Protein AF-A0A955D1T2-F1 (afdb_monomer_lite)

Foldseek 3Di:
DKAKWWDQDPVPRWIKIWIWDFDDQWIWIFIDTAQALGDIDTHGHDPPDDRVNVRVVVVVVVVVVVIGGLVVLPWDKKKKKFFCDPVLPSVPPVLVVVLQVVLQCSCVSNSFWGWDDWDDDPTITMIITTGSDPVSSCVSNLVSLCVGSRVPPMDIDPDDPVVVVVVPD

Structure (mmCIF, N/CA/C/O backbone):
data_AF-A0A955D1T2-F1
#
_entry.id   AF-A0A955D1T2-F1
#
loop_
_atom_site.group_PDB
_atom_site.id
_atom_site.type_symbol
_atom_site.label_atom_id
_atom_site.label_alt_id
_atom_site.label_comp_id
_atom_site.label_asym_id
_atom_site.label_entity_id
_atom_site.label_seq_id
_atom_site.pdbx_PDB_ins_code
_atom_site.Cartn_x
_atom_site.Cartn_y
_atom_site.Cartn_z
_atom_site.occupancy
_atom_site.B_iso_or_equiv
_atom_site.auth_seq_id
_atom_site.auth_comp_id
_atom_site.auth_asym_id
_atom_site.auth_atom_id
_a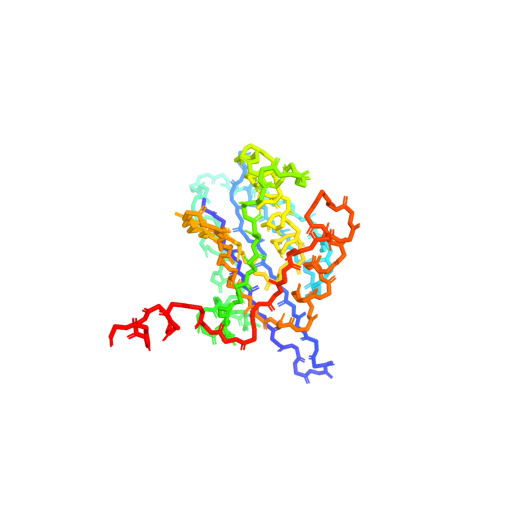tom_site.pdbx_PDB_model_num
ATOM 1 N N . MET A 1 1 ? -0.645 9.982 10.475 1.00 61.53 1 MET A N 1
ATOM 2 C CA . MET A 1 1 ? -0.187 8.589 10.551 1.00 61.53 1 MET A CA 1
ATOM 3 C C . MET A 1 1 ? -1.310 7.767 9.982 1.00 61.53 1 MET A C 1
ATOM 5 O O . MET A 1 1 ? -2.437 7.927 10.440 1.00 61.53 1 MET A O 1
ATOM 9 N N . GLU A 1 2 ? -1.005 7.037 8.925 1.00 86.75 2 GLU A N 1
ATOM 10 C CA . GLU A 1 2 ? -1.903 6.091 8.278 1.00 86.75 2 GLU A CA 1
ATOM 11 C C . GLU A 1 2 ? -1.312 4.712 8.548 1.00 86.75 2 GLU A C 1
ATOM 13 O O . GLU A 1 2 ? -0.094 4.556 8.502 1.00 86.75 2 GLU A O 1
ATOM 18 N N . THR A 1 3 ? -2.152 3.763 8.940 1.00 93.94 3 THR A N 1
ATOM 19 C CA . THR A 1 3 ? -1.743 2.389 9.250 1.00 93.94 3 THR A CA 1
ATOM 20 C C . THR A 1 3 ? -2.545 1.465 8.367 1.00 93.94 3 THR A C 1
ATOM 22 O O . THR A 1 3 ? -3.773 1.565 8.338 1.00 93.94 3 THR A O 1
ATOM 25 N N . MET A 1 4 ? -1.860 0.595 7.637 1.00 94.94 4 MET A N 1
ATOM 26 C CA . MET A 1 4 ? -2.488 -0.435 6.826 1.00 94.94 4 MET A CA 1
ATOM 27 C C . MET A 1 4 ? -2.379 -1.767 7.551 1.00 94.94 4 MET A C 1
ATOM 29 O O . MET A 1 4 ? -1.330 -2.094 8.096 1.00 94.94 4 MET A O 1
ATOM 33 N N . LEU A 1 5 ? -3.489 -2.493 7.595 1.00 96.88 5 LEU A N 1
ATOM 34 C CA . LEU A 1 5 ? -3.618 -3.760 8.292 1.00 96.88 5 LEU A CA 1
ATOM 35 C C . LEU A 1 5 ? -4.265 -4.791 7.369 1.00 96.88 5 LEU A C 1
ATOM 37 O O . LEU A 1 5 ? -5.107 -4.444 6.535 1.00 96.88 5 LEU A O 1
ATOM 41 N N . TRP A 1 6 ? -3.947 -6.063 7.579 1.00 97.50 6 TRP A N 1
ATOM 42 C CA . TRP A 1 6 ? -4.413 -7.180 6.767 1.00 97.50 6 TRP A CA 1
ATOM 43 C C . TRP A 1 6 ? -5.007 -8.286 7.611 1.00 97.50 6 TRP A C 1
ATOM 45 O O . TRP A 1 6 ? -4.596 -8.539 8.738 1.00 97.50 6 TRP A O 1
ATOM 55 N N . LYS A 1 7 ? -5.978 -8.986 7.037 1.00 96.38 7 LYS A N 1
ATOM 56 C CA . LYS A 1 7 ? -6.595 -10.155 7.650 1.00 96.38 7 LYS A CA 1
ATOM 57 C C . LYS A 1 7 ? -6.906 -11.188 6.588 1.00 96.38 7 LYS A C 1
ATOM 59 O O . LYS A 1 7 ? -7.462 -10.865 5.539 1.00 96.38 7 LYS A O 1
ATOM 64 N N . ARG A 1 8 ? -6.638 -12.457 6.892 1.00 94.94 8 ARG A N 1
ATOM 65 C CA . ARG A 1 8 ? -7.153 -13.574 6.099 1.00 94.94 8 ARG A CA 1
ATOM 66 C C . ARG A 1 8 ? -8.508 -13.993 6.656 1.00 94.94 8 ARG A C 1
ATOM 68 O O . ARG A 1 8 ? -8.617 -14.394 7.811 1.00 94.94 8 ARG A O 1
ATOM 75 N N . ASP A 1 9 ? -9.552 -13.883 5.846 1.00 91.62 9 ASP A N 1
ATOM 76 C CA . ASP A 1 9 ? -10.875 -14.378 6.207 1.00 91.62 9 ASP A CA 1
ATOM 77 C C . ASP A 1 9 ? -10.893 -15.907 6.107 1.00 91.62 9 ASP A C 1
ATOM 79 O O . ASP A 1 9 ? -10.822 -16.469 5.017 1.00 91.62 9 ASP A O 1
ATOM 83 N N . GLU A 1 10 ? -10.990 -16.601 7.241 1.00 89.19 10 GLU A N 1
ATOM 84 C CA . GLU A 1 10 ? -10.922 -18.070 7.280 1.00 89.19 10 GLU A CA 1
ATOM 85 C C . GLU A 1 10 ? -12.068 -18.751 6.516 1.00 89.19 10 GLU A C 1
ATOM 87 O O . GLU A 1 10 ? -11.909 -19.864 6.016 1.00 89.19 10 GLU A O 1
ATOM 92 N N . ALA A 1 11 ? -13.231 -18.099 6.418 1.00 88.00 11 ALA A N 1
ATOM 93 C CA . ALA A 1 11 ? -14.412 -18.676 5.786 1.00 88.00 11 ALA A CA 1
ATOM 94 C C . ALA A 1 11 ? -14.326 -18.663 4.252 1.00 88.00 11 ALA A C 1
ATOM 96 O O . ALA A 1 11 ? -14.746 -19.622 3.601 1.00 88.00 11 ALA A O 1
ATOM 97 N N . SER A 1 12 ? -13.811 -17.579 3.671 1.00 88.81 12 SER A N 1
ATOM 98 C CA . SER A 1 12 ? -13.703 -17.397 2.220 1.00 88.81 12 SER A CA 1
ATOM 99 C C . SER A 1 12 ? -12.292 -17.611 1.669 1.00 88.81 12 SER A C 1
ATOM 101 O O . SER A 1 12 ? -12.136 -17.777 0.461 1.00 88.81 12 SER A O 1
ATOM 103 N N . GLY A 1 13 ? -11.270 -17.607 2.528 1.00 88.31 13 GLY A N 1
ATOM 104 C CA . GLY A 1 13 ? -9.857 -17.613 2.145 1.00 88.31 13 GLY A CA 1
ATOM 105 C C . GLY A 1 13 ? -9.357 -16.278 1.583 1.00 88.31 13 GLY A C 1
ATOM 106 O O . GLY A 1 13 ? -8.181 -16.177 1.232 1.00 88.31 13 GLY A O 1
ATOM 107 N N . LEU A 1 14 ? -10.227 -15.265 1.491 1.00 91.00 14 LEU A N 1
ATOM 108 C CA . LEU A 1 14 ? -9.893 -13.954 0.945 1.00 91.00 14 LEU A CA 1
ATOM 109 C C . LEU A 1 14 ? -8.991 -13.175 1.900 1.00 91.00 14 LEU A C 1
ATOM 111 O O . LEU A 1 14 ? -9.110 -13.283 3.121 1.00 91.00 14 LEU A O 1
ATOM 115 N N . VAL A 1 15 ? -8.127 -12.342 1.329 1.00 94.50 15 VAL A N 1
ATOM 116 C CA . VAL A 1 15 ? -7.372 -11.342 2.082 1.00 94.50 15 VAL A CA 1
ATOM 117 C C . VAL A 1 15 ? -8.155 -10.034 2.063 1.00 94.50 15 VAL A C 1
ATOM 119 O O . VAL A 1 15 ? -8.593 -9.566 1.010 1.00 94.50 15 VAL A O 1
ATOM 122 N N . LEU A 1 16 ? -8.362 -9.473 3.247 1.00 96.25 16 LEU A N 1
ATOM 123 C CA . LEU A 1 16 ? -8.971 -8.171 3.465 1.00 96.25 16 LEU A CA 1
ATOM 124 C C . LEU A 1 16 ? -7.888 -7.208 3.931 1.00 96.25 16 LEU A C 1
ATOM 126 O O . LEU A 1 16 ? -7.004 -7.608 4.688 1.00 96.25 16 LEU A O 1
ATOM 130 N N . TYR A 1 17 ? -7.998 -5.949 3.531 1.00 96.69 17 TYR A N 1
ATOM 131 C CA . TYR A 1 17 ? -7.161 -4.884 4.061 1.00 96.69 17 TYR A CA 1
ATOM 132 C C . TYR A 1 17 ? -8.022 -3.804 4.711 1.00 96.69 17 TYR A C 1
ATOM 134 O O . TYR A 1 17 ? -9.194 -3.613 4.361 1.00 96.69 17 TYR A O 1
ATOM 142 N N . ARG A 1 18 ? -7.418 -3.083 5.650 1.00 96.94 18 ARG A N 1
ATOM 143 C CA . ARG A 1 18 ? -7.982 -1.897 6.282 1.00 96.94 18 ARG A CA 1
ATOM 144 C C . ARG A 1 18 ? -6.877 -0.872 6.502 1.00 96.94 18 ARG A C 1
ATOM 146 O O . ARG A 1 18 ? -5.921 -1.126 7.217 1.00 96.94 18 ARG A O 1
ATOM 153 N N . GLU A 1 19 ? -7.030 0.289 5.893 1.00 96.19 19 GLU A N 1
ATOM 154 C CA . GLU A 1 19 ? -6.195 1.465 6.095 1.00 96.19 19 GLU A CA 1
ATOM 155 C C . GLU A 1 19 ? -6.933 2.443 7.012 1.00 96.19 19 GLU A C 1
ATOM 157 O O . GLU A 1 19 ? -8.099 2.773 6.774 1.00 96.19 19 GLU A O 1
ATOM 162 N N . ILE A 1 20 ? -6.263 2.891 8.069 1.00 96.81 20 ILE A N 1
ATOM 163 C CA . ILE A 1 20 ? -6.821 3.768 9.098 1.00 96.81 20 ILE A CA 1
ATOM 164 C C . ILE A 1 20 ? -5.925 4.994 9.236 1.00 96.81 20 ILE A C 1
ATOM 166 O O . ILE A 1 20 ? -4.727 4.878 9.485 1.00 96.81 20 ILE A O 1
ATOM 170 N N . GLY A 1 21 ? -6.515 6.180 9.102 1.00 96.25 21 GLY A N 1
ATOM 171 C CA . GLY A 1 21 ? -5.811 7.457 9.138 1.00 96.25 21 GLY A CA 1
ATOM 172 C C . GLY A 1 21 ? -6.622 8.578 9.776 1.00 96.25 21 GLY A C 1
ATOM 173 O O . GLY A 1 21 ? -7.819 8.451 10.031 1.00 96.25 21 GLY A O 1
ATOM 174 N N . GLY A 1 22 ? -5.969 9.711 10.032 1.00 94.44 22 GLY A N 1
ATOM 175 C CA . GLY A 1 22 ? -6.610 10.914 10.570 1.00 94.44 22 GLY A CA 1
ATOM 176 C C . GLY A 1 22 ? -6.672 12.047 9.546 1.00 94.44 22 GLY A C 1
ATOM 177 O O . GLY A 1 22 ? -5.636 12.474 9.044 1.00 94.44 22 GLY A O 1
ATOM 178 N N . GLU A 1 23 ? -7.863 12.604 9.310 1.00 92.62 23 GLU A N 1
ATOM 179 C CA . GLU A 1 23 ? -8.092 13.754 8.421 1.00 92.62 23 GLU A CA 1
ATOM 180 C C . GLU A 1 23 ? -8.987 14.786 9.126 1.00 92.62 23 GLU A C 1
ATOM 182 O O . GLU A 1 23 ? -10.127 14.483 9.456 1.00 92.62 23 GLU A O 1
ATOM 187 N N . ALA A 1 24 ? -8.487 16.005 9.367 1.00 86.38 24 ALA A N 1
ATOM 188 C CA . ALA A 1 24 ? -9.232 17.183 9.852 1.00 86.38 24 ALA A CA 1
ATOM 189 C C . ALA A 1 24 ? -10.541 16.891 10.637 1.00 86.38 24 ALA A C 1
ATOM 191 O O . ALA A 1 24 ? -11.654 17.129 10.158 1.00 86.38 24 ALA A O 1
ATOM 192 N N . GLY A 1 25 ? -10.408 16.381 11.867 1.00 92.44 25 GLY A N 1
ATOM 193 C CA . GLY A 1 25 ? -11.543 16.099 12.759 1.00 92.44 25 GLY A CA 1
ATOM 194 C C . GLY A 1 25 ? -12.282 14.786 12.483 1.00 92.44 25 GLY A C 1
ATOM 195 O O . GLY A 1 25 ? -13.336 14.559 13.071 1.00 92.44 25 GLY A O 1
ATOM 196 N N . HIS A 1 26 ? -11.742 13.927 11.622 1.00 96.31 26 HIS A N 1
ATOM 197 C CA . HIS A 1 26 ? -12.276 12.612 11.292 1.00 96.31 26 HIS A CA 1
ATOM 198 C C . HIS A 1 26 ? -11.188 11.540 11.379 1.00 96.31 26 HIS A C 1
ATOM 200 O O . HIS A 1 26 ? -10.017 11.799 11.101 1.00 96.31 26 HIS A O 1
ATOM 206 N N . VAL A 1 27 ? -11.611 10.324 11.712 1.00 96.69 27 VAL A N 1
ATOM 207 C CA . VAL A 1 27 ? -10.897 9.098 11.365 1.00 96.69 27 VAL A CA 1
ATOM 208 C C . VAL A 1 27 ? -11.386 8.654 9.989 1.00 96.69 27 VAL A C 1
ATOM 210 O O . VAL A 1 27 ? -12.595 8.604 9.732 1.00 96.69 27 VAL A O 1
ATOM 213 N N . VAL A 1 28 ? -10.450 8.372 9.093 1.00 96.75 28 VAL A N 1
ATOM 214 C CA . VAL A 1 28 ? -10.692 7.863 7.744 1.00 96.75 28 VAL A CA 1
ATOM 215 C C . VAL A 1 28 ? -10.327 6.390 7.737 1.00 96.75 28 VAL A C 1
ATOM 217 O O . VAL A 1 28 ? -9.241 6.022 8.167 1.00 96.75 28 VAL A O 1
ATOM 220 N N . ILE A 1 29 ? -11.255 5.558 7.277 1.00 96.56 29 ILE A N 1
ATOM 221 C CA . ILE A 1 29 ? -11.088 4.111 7.188 1.00 96.56 29 ILE A CA 1
ATOM 222 C C . ILE A 1 29 ? -11.352 3.719 5.739 1.00 96.56 29 ILE A C 1
ATOM 224 O O . ILE A 1 29 ? -12.482 3.892 5.271 1.00 96.56 29 ILE A O 1
ATOM 228 N N . ARG A 1 30 ? -10.346 3.197 5.038 1.00 95.94 30 ARG A N 1
ATOM 229 C CA . ARG A 1 30 ? -10.510 2.529 3.740 1.00 95.94 30 ARG A CA 1
ATOM 230 C C . ARG A 1 30 ? -10.395 1.031 3.968 1.00 95.94 30 ARG A C 1
ATOM 232 O O . ARG A 1 30 ? -9.420 0.582 4.549 1.00 95.94 30 ARG A O 1
ATOM 239 N N . GLU A 1 31 ? -11.381 0.248 3.556 1.00 95.56 31 GLU A N 1
ATOM 240 C CA . GLU A 1 31 ? -11.316 -1.210 3.702 1.00 95.56 31 GLU A CA 1
ATOM 241 C C . GLU A 1 31 ? -11.853 -1.923 2.471 1.00 95.56 31 GLU A C 1
ATOM 243 O O . GLU A 1 31 ? -12.774 -1.441 1.811 1.00 95.56 31 GLU A O 1
ATOM 248 N N . GLY A 1 32 ? -11.296 -3.086 2.164 1.00 95.25 32 GLY A N 1
ATOM 249 C CA . GLY A 1 32 ? -11.668 -3.823 0.969 1.00 95.25 32 GLY A CA 1
ATOM 250 C C . GLY A 1 32 ? -11.045 -5.202 0.908 1.00 95.25 32 GLY A C 1
ATOM 251 O O . GLY A 1 32 ? -10.372 -5.658 1.833 1.00 95.25 32 GLY A O 1
ATOM 252 N N . ARG A 1 33 ? -11.296 -5.878 -0.210 1.00 95.44 33 ARG A N 1
ATOM 253 C CA . ARG A 1 33 ? -10.542 -7.072 -0.583 1.00 95.44 33 ARG A CA 1
ATOM 254 C C . ARG A 1 33 ? -9.215 -6.647 -1.179 1.00 95.44 33 ARG A C 1
ATOM 256 O O . ARG A 1 33 ? -9.146 -5.628 -1.860 1.00 95.44 33 ARG A O 1
ATOM 263 N N . LEU A 1 34 ? -8.196 -7.456 -0.950 1.00 94.44 34 LEU A N 1
ATOM 264 C CA . LEU A 1 34 ? -6.896 -7.277 -1.572 1.00 94.44 34 LEU A CA 1
ATOM 265 C C . LEU A 1 34 ? -7.026 -7.122 -3.096 1.00 94.44 34 LEU A C 1
ATOM 267 O O . LEU A 1 34 ? -7.752 -7.879 -3.740 1.00 94.44 34 LEU A O 1
ATOM 271 N N . GLY A 1 35 ? -6.351 -6.117 -3.650 1.00 91.38 35 GLY A N 1
ATOM 272 C CA . GLY A 1 35 ? -6.396 -5.771 -5.070 1.00 91.38 35 GLY A CA 1
ATOM 273 C C . GLY A 1 35 ? -7.600 -4.925 -5.501 1.00 91.38 35 GLY A C 1
ATOM 274 O O . GLY A 1 35 ? -7.655 -4.502 -6.658 1.00 91.38 35 GLY A O 1
ATOM 275 N N . GLU A 1 36 ? -8.548 -4.635 -4.603 1.00 92.44 36 GLU A N 1
ATOM 276 C CA . GLU A 1 36 ? -9.702 -3.772 -4.873 1.00 92.44 36 GLU A CA 1
ATOM 277 C C . GLU A 1 36 ? -9.538 -2.379 -4.220 1.00 92.44 36 GLU A C 1
ATOM 279 O O . GLU A 1 36 ? -8.983 -2.273 -3.128 1.00 92.44 36 GLU A O 1
ATOM 284 N N . PRO A 1 37 ? -10.088 -1.295 -4.809 1.00 89.06 37 PRO A N 1
ATOM 285 C CA . PRO A 1 37 ? -9.973 0.067 -4.257 1.00 89.06 37 PRO A CA 1
ATOM 286 C C . PRO A 1 37 ? -10.586 0.282 -2.863 1.00 89.06 37 PRO A C 1
ATOM 288 O O . PRO A 1 37 ? -10.355 1.319 -2.245 1.00 89.06 37 PRO A O 1
ATOM 291 N N . GLY A 1 38 ? -11.411 -0.661 -2.399 1.00 92.69 38 GLY A N 1
ATOM 292 C CA . GLY A 1 38 ? -12.090 -0.593 -1.109 1.00 92.69 38 GLY A CA 1
ATOM 293 C C . GLY A 1 38 ? -13.153 0.504 -1.002 1.00 92.69 38 GLY A C 1
ATOM 294 O O . GLY A 1 38 ? -13.385 1.310 -1.905 1.00 92.69 38 GLY A O 1
ATOM 295 N N . GLU A 1 39 ? -13.839 0.519 0.135 1.00 95.44 39 GLU A N 1
ATOM 296 C CA . GLU A 1 39 ? -14.802 1.547 0.512 1.00 95.44 39 GLU A CA 1
ATOM 297 C C . GLU A 1 39 ? -14.192 2.493 1.545 1.00 95.44 39 GLU A C 1
ATOM 299 O O . GLU A 1 39 ? -13.577 2.056 2.517 1.00 95.44 39 GLU A O 1
ATOM 304 N N . ILE A 1 40 ? -14.412 3.800 1.370 1.00 95.56 40 ILE A N 1
ATOM 305 C CA . ILE A 1 40 ? -13.942 4.827 2.305 1.00 95.56 40 ILE A CA 1
ATOM 306 C C . ILE A 1 40 ? -15.083 5.256 3.222 1.00 95.56 40 ILE A C 1
ATOM 308 O O . ILE A 1 40 ? -16.125 5.745 2.774 1.00 95.56 40 ILE A O 1
ATOM 312 N N . ARG A 1 41 ? -14.849 5.166 4.528 1.00 95.69 41 ARG A N 1
ATOM 313 C CA . ARG A 1 41 ? -15.743 5.654 5.578 1.00 95.69 41 ARG A CA 1
ATOM 314 C C . ARG A 1 41 ? -15.031 6.717 6.401 1.00 95.69 41 ARG A C 1
ATOM 316 O O . ARG A 1 41 ? -13.878 6.562 6.779 1.00 95.69 41 ARG A O 1
ATOM 323 N N . ARG A 1 42 ? -15.739 7.809 6.691 1.00 96.00 42 ARG A N 1
ATOM 324 C CA . ARG A 1 42 ? -15.250 8.893 7.554 1.00 96.00 42 ARG A CA 1
ATOM 325 C C . ARG A 1 42 ? -16.079 8.933 8.825 1.00 96.00 42 ARG A C 1
ATOM 327 O O . ARG A 1 42 ? -17.304 9.036 8.753 1.00 96.00 42 ARG A O 1
ATOM 334 N N . ARG A 1 43 ? -15.418 8.858 9.976 1.00 94.00 43 ARG A N 1
ATOM 335 C CA . ARG A 1 43 ? -16.046 8.936 11.297 1.00 94.00 43 ARG A CA 1
ATOM 336 C C . ARG A 1 43 ? -15.580 10.204 12.004 1.00 94.00 43 ARG A C 1
ATOM 338 O O . ARG A 1 43 ? -14.376 10.415 12.092 1.00 94.00 43 ARG A O 1
ATOM 345 N N . PRO A 1 44 ? -16.481 11.068 12.491 1.00 95.12 44 PRO A N 1
ATOM 346 C CA . PRO A 1 44 ? -16.072 12.264 13.215 1.00 95.12 44 PRO A CA 1
ATOM 347 C C . PRO A 1 44 ? -15.389 11.887 14.535 1.00 95.12 44 PRO A C 1
ATOM 349 O O . PRO A 1 44 ? -15.869 11.017 15.262 1.00 95.12 44 PRO A O 1
ATOM 352 N N . VAL A 1 45 ? -14.298 12.577 14.861 1.00 95.31 45 VAL A N 1
ATOM 353 C CA . VAL A 1 45 ? -13.629 12.456 16.160 1.00 95.31 45 VAL A CA 1
ATOM 354 C C . VAL A 1 45 ? -14.533 13.061 17.231 1.00 95.31 45 VAL A C 1
ATOM 356 O O . VAL A 1 45 ? -15.046 14.175 17.083 1.00 95.31 45 VAL A O 1
ATOM 359 N N . ALA A 1 46 ? -14.756 12.318 18.315 1.00 92.62 46 ALA A N 1
ATOM 360 C CA . ALA A 1 46 ? -15.610 12.764 19.406 1.00 92.62 46 ALA A CA 1
ATOM 361 C C . ALA A 1 46 ? -15.058 14.032 20.082 1.00 92.62 46 ALA A C 1
ATOM 363 O O . ALA A 1 46 ? -13.850 14.238 20.198 1.00 92.62 46 ALA A O 1
ATOM 364 N N . ALA A 1 47 ? -15.958 14.889 20.568 1.00 92.06 47 ALA A N 1
ATOM 365 C CA . ALA A 1 47 ? -15.567 16.121 21.241 1.00 92.06 47 ALA A CA 1
ATOM 366 C C . ALA A 1 47 ? -14.696 15.827 22.475 1.00 92.06 47 ALA A C 1
ATOM 368 O O . ALA A 1 47 ? -15.090 15.063 23.354 1.00 92.06 47 ALA A O 1
ATOM 369 N N . GLY A 1 48 ? -13.531 16.475 22.550 1.00 91.56 48 GLY A N 1
ATOM 370 C CA . GLY A 1 48 ? -12.575 16.298 23.648 1.00 91.56 48 GLY A CA 1
ATOM 371 C C . GLY A 1 48 ? -11.622 15.110 23.492 1.00 91.56 48 GLY A C 1
ATOM 372 O O . GLY A 1 48 ? -10.747 14.960 24.338 1.00 91.56 48 GLY A O 1
ATOM 373 N N . VAL A 1 49 ? -11.750 14.312 22.427 1.00 93.50 49 VAL A N 1
ATOM 374 C CA . VAL A 1 49 ? -10.789 13.260 22.062 1.00 93.50 49 VAL A CA 1
ATOM 375 C C . VAL A 1 49 ? -9.759 13.839 21.093 1.00 93.50 49 VAL A C 1
ATOM 377 O O . VAL A 1 49 ? -10.114 14.595 20.182 1.00 93.50 49 VAL A O 1
ATOM 380 N N . ALA A 1 50 ? -8.478 13.524 21.290 1.00 92.50 50 ALA A N 1
ATOM 381 C CA . ALA A 1 50 ? -7.447 13.908 20.336 1.00 92.50 50 ALA A CA 1
ATOM 382 C C . ALA A 1 50 ? -7.541 13.023 19.083 1.00 92.50 50 ALA A C 1
ATOM 384 O O . ALA A 1 50 ? -7.811 11.831 19.171 1.00 92.50 50 ALA A O 1
ATOM 385 N N . GLY A 1 51 ? -7.313 13.604 17.902 1.00 92.44 51 GLY A N 1
ATOM 386 C CA . GLY A 1 51 ? -7.348 12.856 16.638 1.00 92.44 51 GLY A CA 1
ATOM 387 C C . GLY A 1 51 ? -6.474 11.591 16.633 1.00 92.44 51 GLY A C 1
ATOM 388 O O . GLY A 1 51 ? -6.981 10.552 16.223 1.00 92.44 51 GLY A O 1
ATOM 389 N N . PRO A 1 52 ? -5.213 11.643 17.112 1.00 94.06 52 PRO A N 1
ATOM 390 C CA . PRO A 1 52 ? -4.360 10.459 17.222 1.00 94.06 52 PRO A CA 1
ATOM 391 C C . PRO A 1 52 ? -4.961 9.349 18.092 1.00 94.06 52 PRO A C 1
ATOM 393 O O . PRO A 1 52 ? -5.031 8.220 17.628 1.00 94.06 52 PRO A O 1
ATOM 396 N N . ASP A 1 53 ? -5.486 9.678 19.277 1.00 95.06 53 ASP A N 1
ATOM 397 C CA . ASP A 1 53 ? -6.106 8.698 20.183 1.00 95.06 53 ASP A CA 1
ATOM 398 C C . ASP A 1 53 ? -7.324 8.012 19.535 1.00 95.06 53 ASP A C 1
ATOM 400 O O . ASP A 1 53 ? -7.585 6.833 19.758 1.00 95.06 53 ASP A O 1
ATOM 404 N N . ALA A 1 54 ? -8.088 8.744 18.714 1.00 95.25 54 ALA A N 1
ATOM 405 C CA . ALA A 1 54 ? -9.219 8.178 17.979 1.00 95.25 54 ALA A CA 1
ATOM 406 C C . ALA A 1 54 ? -8.781 7.235 16.846 1.00 95.25 54 ALA A C 1
ATOM 408 O O . ALA A 1 54 ? -9.485 6.272 16.559 1.00 95.25 54 ALA A O 1
ATOM 409 N N . VAL A 1 55 ? -7.646 7.516 16.199 1.00 96.50 55 VAL A N 1
ATOM 410 C CA . VAL A 1 55 ? -7.047 6.632 15.188 1.00 96.50 55 VAL A CA 1
ATOM 411 C C . VAL A 1 55 ? -6.513 5.363 15.849 1.00 96.50 55 VAL A C 1
ATOM 413 O O . VAL A 1 55 ? -6.819 4.274 15.379 1.00 96.50 55 VAL A O 1
ATOM 416 N N . GLU A 1 56 ? -5.781 5.497 16.957 1.00 96.00 56 GLU A N 1
ATOM 417 C CA . GLU A 1 56 ? -5.236 4.370 17.725 1.00 96.00 56 GLU A CA 1
ATOM 418 C C . GLU A 1 56 ? -6.349 3.438 18.217 1.00 96.00 56 GLU A C 1
ATOM 420 O O . GLU A 1 56 ? -6.278 2.236 18.000 1.00 96.00 56 GLU A O 1
ATOM 425 N N . ALA A 1 57 ? -7.453 3.986 18.735 1.00 95.56 57 ALA A N 1
ATOM 426 C CA . ALA A 1 57 ? -8.605 3.181 19.142 1.00 95.56 57 ALA A CA 1
ATOM 427 C C . ALA A 1 57 ? -9.247 2.382 17.987 1.00 95.56 57 ALA A C 1
ATOM 429 O O . ALA A 1 57 ? -9.790 1.301 18.212 1.00 95.56 57 ALA A O 1
ATOM 430 N N . GLU A 1 58 ? -9.226 2.901 16.755 1.00 96.38 58 GLU A N 1
ATOM 431 C CA . GLU A 1 58 ? -9.739 2.177 15.581 1.00 96.38 58 GLU A CA 1
ATOM 432 C C . GLU A 1 58 ? -8.735 1.126 15.078 1.00 96.38 58 GLU A C 1
ATOM 434 O O . GLU A 1 58 ? -9.160 0.075 14.598 1.00 96.38 58 GLU A O 1
ATOM 439 N N . ILE A 1 59 ? -7.427 1.368 15.229 1.00 96.50 59 ILE A N 1
ATOM 440 C CA . ILE A 1 59 ? -6.379 0.362 14.991 1.00 96.50 59 ILE A CA 1
ATOM 441 C C . ILE A 1 59 ? -6.532 -0.789 15.987 1.00 96.50 59 ILE A C 1
ATOM 443 O O . ILE A 1 59 ? -6.644 -1.935 15.563 1.00 96.50 59 ILE A O 1
ATOM 447 N N . ASP A 1 60 ? -6.655 -0.494 17.283 1.00 96.69 60 ASP A N 1
ATOM 448 C CA . ASP A 1 60 ? -6.872 -1.499 18.328 1.00 96.69 60 ASP A CA 1
ATOM 449 C C . ASP A 1 60 ? -8.130 -2.334 18.055 1.00 96.69 60 ASP A C 1
ATOM 451 O O . ASP A 1 60 ? -8.099 -3.563 18.131 1.00 96.69 60 ASP A O 1
ATOM 455 N N . ALA A 1 61 ? -9.233 -1.686 17.665 1.00 96.69 61 ALA A N 1
ATOM 456 C CA . ALA A 1 61 ? -10.466 -2.381 17.303 1.00 96.69 61 ALA A CA 1
ATOM 457 C C . ALA A 1 61 ? -10.287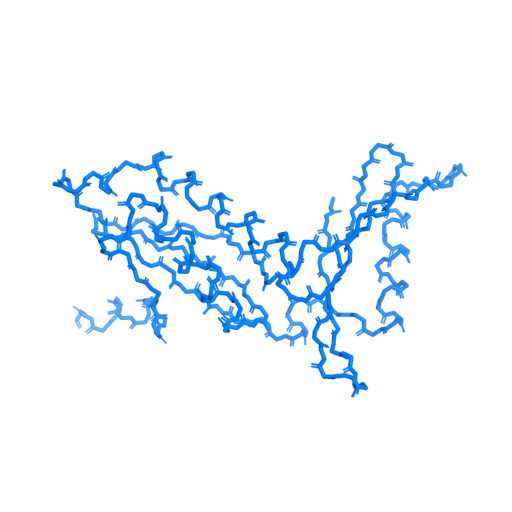 -3.296 16.076 1.00 96.69 61 ALA A C 1
ATOM 459 O O . ALA A 1 61 ? -10.823 -4.403 16.044 1.00 96.69 61 ALA A O 1
ATOM 460 N N . ALA A 1 62 ? -9.524 -2.867 15.067 1.00 96.75 62 ALA A N 1
ATOM 461 C CA . ALA A 1 62 ? -9.199 -3.714 13.923 1.00 96.75 62 ALA A CA 1
ATOM 462 C C . ALA A 1 62 ? -8.322 -4.911 14.333 1.00 96.75 62 ALA A C 1
ATOM 464 O O . ALA A 1 62 ? -8.570 -6.031 13.879 1.00 96.75 62 ALA A O 1
ATOM 465 N N . SER A 1 63 ? -7.365 -4.709 15.237 1.00 96.56 63 SER A N 1
ATOM 466 C CA . SER A 1 63 ? -6.535 -5.779 15.796 1.00 96.56 63 SER A CA 1
ATOM 467 C C . SER A 1 63 ? -7.358 -6.799 16.588 1.00 96.56 63 SER A C 1
ATOM 469 O O . SER A 1 63 ? -7.176 -8.006 16.427 1.00 96.56 63 SER A O 1
ATOM 471 N N . GLU A 1 64 ? -8.348 -6.353 17.368 1.00 97.25 64 GLU A N 1
ATOM 472 C CA . GLU A 1 64 ? -9.315 -7.240 18.039 1.00 97.25 64 GLU A CA 1
ATOM 473 C C . GLU A 1 64 ? -10.175 -8.045 17.046 1.00 97.25 64 GLU A C 1
ATOM 475 O O . GLU A 1 64 ? -10.598 -9.167 17.341 1.00 97.25 64 GLU A O 1
ATOM 480 N N . GLU A 1 65 ? -10.408 -7.510 15.844 1.00 95.69 65 GLU A N 1
ATOM 481 C CA . GLU A 1 65 ? -11.053 -8.223 14.737 1.00 95.69 65 GLU A CA 1
ATOM 482 C C . GLU A 1 65 ? -10.107 -9.205 14.017 1.00 95.69 65 GLU A C 1
ATOM 484 O O . GLU A 1 65 ? -10.568 -9.957 13.151 1.00 95.69 65 GLU A O 1
ATOM 489 N N . GLY A 1 66 ? -8.820 -9.245 14.372 1.00 96.62 66 GLY A N 1
ATOM 490 C CA . GLY A 1 66 ? -7.801 -10.124 13.792 1.00 96.62 66 GLY A CA 1
ATOM 491 C C . GLY A 1 66 ? -7.102 -9.555 12.558 1.00 96.62 66 GLY A C 1
ATOM 492 O O . GLY A 1 66 ? -6.578 -10.331 11.760 1.00 96.62 66 GLY A O 1
ATOM 493 N N . PHE A 1 67 ? -7.153 -8.237 12.354 1.00 97.50 67 PHE A N 1
ATOM 494 C CA . PHE A 1 67 ? -6.255 -7.563 11.419 1.00 97.50 67 PHE A CA 1
ATOM 495 C C . PHE A 1 67 ? -4.872 -7.384 12.055 1.00 97.50 67 PHE A C 1
ATOM 497 O O . PHE A 1 67 ? -4.773 -7.172 13.257 1.00 97.50 67 PHE A O 1
ATOM 504 N N . VAL A 1 68 ? -3.816 -7.469 11.254 1.00 96.69 68 VAL A N 1
ATOM 505 C CA . VAL A 1 68 ? -2.420 -7.363 11.700 1.00 96.69 68 VAL A CA 1
ATOM 506 C C . VAL A 1 68 ? -1.616 -6.482 10.743 1.00 96.69 68 VAL A C 1
ATOM 508 O O . VAL A 1 68 ? -2.036 -6.272 9.604 1.00 96.69 68 VAL A O 1
ATOM 511 N N . GLU A 1 69 ? -0.484 -5.950 11.194 1.00 94.19 69 GLU A N 1
ATOM 512 C CA . GLU A 1 69 ? 0.441 -5.179 10.351 1.00 94.19 69 GLU A CA 1
ATOM 513 C C . GLU A 1 69 ? 1.156 -6.070 9.316 1.00 94.19 69 GLU A C 1
ATOM 515 O O . GLU A 1 69 ? 1.054 -7.299 9.345 1.00 94.19 69 GLU A O 1
ATOM 520 N N . ALA A 1 70 ? 1.835 -5.448 8.346 1.00 87.88 70 ALA A N 1
ATOM 521 C CA . ALA A 1 70 ? 2.428 -6.136 7.195 1.00 87.88 70 ALA A CA 1
ATOM 522 C C . ALA A 1 70 ? 3.501 -7.157 7.608 1.00 87.88 70 ALA A C 1
ATOM 524 O O . ALA A 1 70 ? 3.559 -8.266 7.071 1.00 87.88 70 ALA A O 1
ATOM 525 N N . ASP A 1 71 ? 4.317 -6.796 8.597 1.00 86.69 71 ASP A N 1
ATOM 526 C CA . ASP A 1 71 ? 5.390 -7.621 9.145 1.00 86.69 71 ASP A CA 1
ATOM 527 C C . ASP A 1 71 ? 4.852 -8.895 9.815 1.00 86.69 71 ASP A C 1
ATOM 529 O O . ASP A 1 71 ? 5.423 -9.975 9.658 1.00 86.69 71 ASP A O 1
ATOM 533 N N . GLU A 1 72 ? 3.722 -8.791 10.513 1.00 90.25 72 GLU A N 1
ATOM 534 C CA . GLU A 1 72 ? 3.031 -9.933 11.108 1.00 90.25 72 GLU A CA 1
ATOM 535 C C . GLU A 1 72 ? 2.221 -10.734 10.074 1.00 90.25 72 GLU A C 1
ATOM 537 O O . GLU A 1 72 ? 2.130 -11.960 10.178 1.00 90.25 72 GLU A O 1
ATOM 542 N N . PHE A 1 73 ? 1.657 -10.078 9.055 1.00 91.31 73 PHE A N 1
ATOM 543 C CA . PHE A 1 73 ? 0.909 -10.756 7.993 1.00 91.31 73 PHE A CA 1
ATOM 544 C C . PHE A 1 73 ? 1.809 -11.604 7.081 1.00 91.31 73 PHE A C 1
ATOM 546 O O . PHE A 1 73 ? 1.372 -12.649 6.586 1.00 91.31 73 PHE A O 1
ATOM 553 N N . GLY A 1 74 ? 3.056 -11.168 6.890 1.00 88.31 74 GLY A N 1
ATOM 554 C CA . GLY A 1 74 ? 4.051 -11.802 6.030 1.00 88.31 74 GLY A CA 1
ATOM 555 C C . GLY A 1 74 ? 4.260 -11.045 4.723 1.00 88.31 74 GLY A C 1
ATOM 556 O O . GLY A 1 74 ? 3.976 -11.582 3.656 1.00 88.31 74 GLY A O 1
ATOM 557 N N . GLU A 1 75 ? 4.731 -9.800 4.804 1.00 90.12 75 GLU A N 1
ATOM 558 C CA . GLU A 1 75 ? 5.181 -9.062 3.624 1.00 90.12 75 GLU A CA 1
ATOM 559 C C . GLU A 1 75 ? 6.456 -9.655 3.005 1.00 90.12 75 GLU A C 1
ATOM 561 O O . GLU A 1 75 ? 7.337 -10.187 3.685 1.00 90.12 75 GLU A O 1
ATOM 566 N N . GLU A 1 76 ? 6.558 -9.524 1.690 1.00 90.50 76 GLU A N 1
ATOM 567 C CA . GLU A 1 76 ? 7.686 -9.950 0.876 1.00 90.50 76 GLU A CA 1
ATOM 568 C C . GLU A 1 76 ? 8.226 -8.755 0.085 1.00 90.50 76 GLU A C 1
ATOM 570 O O . GLU A 1 76 ? 7.478 -7.874 -0.347 1.00 90.50 76 GLU A O 1
ATOM 575 N N . LEU A 1 77 ? 9.544 -8.723 -0.115 1.00 90.69 77 LEU A N 1
ATOM 576 C CA . LEU A 1 77 ? 10.185 -7.726 -0.964 1.00 90.69 77 LEU A CA 1
ATOM 577 C C . LEU A 1 77 ? 10.096 -8.163 -2.429 1.00 90.69 77 LEU A C 1
ATOM 579 O O . LEU A 1 77 ? 10.666 -9.178 -2.821 1.00 90.69 77 LEU A O 1
ATOM 583 N N . MET A 1 78 ? 9.460 -7.337 -3.248 1.00 92.50 78 MET A N 1
ATOM 584 C CA . MET A 1 78 ? 9.516 -7.382 -4.702 1.00 92.50 78 MET A CA 1
ATOM 585 C C . MET A 1 78 ? 10.358 -6.228 -5.237 1.00 92.50 78 MET A C 1
ATOM 587 O O . MET A 1 78 ? 10.265 -5.094 -4.765 1.00 92.50 78 MET A O 1
ATOM 591 N N . GLN A 1 79 ? 11.148 -6.502 -6.270 1.00 92.81 79 GLN A N 1
ATOM 592 C CA . GLN A 1 79 ? 11.982 -5.500 -6.924 1.00 92.81 79 GLN A CA 1
ATOM 593 C C . GLN A 1 79 ? 11.579 -5.333 -8.384 1.00 92.81 79 GLN A C 1
ATOM 595 O O . GLN A 1 79 ? 11.521 -6.304 -9.139 1.00 92.81 79 GLN A O 1
ATOM 600 N N . LEU A 1 80 ? 11.350 -4.089 -8.799 1.00 92.19 80 LEU A N 1
ATOM 601 C CA . LEU A 1 80 ? 11.176 -3.740 -10.204 1.00 92.19 80 LEU A CA 1
ATOM 602 C C . LEU A 1 80 ? 12.417 -3.022 -10.722 1.00 92.19 80 LEU A C 1
ATOM 604 O O . LEU A 1 80 ? 12.790 -1.964 -10.224 1.00 92.19 80 LEU A O 1
ATOM 608 N N . ALA A 1 81 ? 13.018 -3.581 -11.761 1.00 90.81 81 ALA A N 1
ATOM 609 C CA . ALA A 1 81 ? 14.219 -3.075 -12.393 1.00 90.81 81 ALA A CA 1
ATOM 610 C C . ALA A 1 81 ? 13.877 -2.298 -13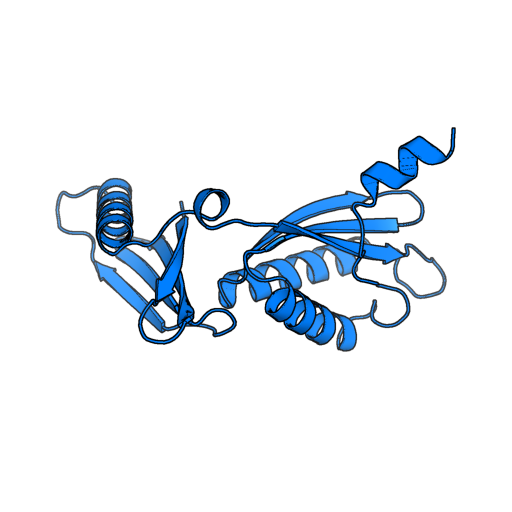.671 1.00 90.81 81 ALA A C 1
ATOM 612 O O . ALA A 1 81 ? 13.201 -2.816 -14.560 1.00 90.81 81 ALA A O 1
ATOM 613 N N . ILE A 1 82 ? 14.377 -1.069 -13.785 1.00 88.50 82 ILE A N 1
ATOM 614 C CA . ILE A 1 82 ? 14.188 -0.173 -14.931 1.00 88.50 82 ILE A CA 1
ATOM 615 C C . ILE A 1 82 ? 15.570 0.189 -15.504 1.00 88.50 82 ILE A C 1
ATOM 617 O O . ILE A 1 82 ? 16.345 0.872 -14.833 1.00 88.50 82 ILE A O 1
ATOM 621 N N . PRO A 1 83 ? 15.915 -0.234 -16.735 1.00 85.25 83 PRO A N 1
ATOM 622 C CA . PRO A 1 83 ? 17.179 0.140 -17.370 1.00 85.25 83 PRO A CA 1
ATOM 623 C C . PRO A 1 83 ? 17.278 1.644 -17.635 1.00 85.25 83 PRO A C 1
ATOM 625 O O . PRO A 1 83 ? 16.334 2.247 -18.149 1.00 85.25 83 PRO A O 1
ATOM 628 N N . ARG A 1 84 ? 18.448 2.237 -17.385 1.00 79.25 84 ARG A N 1
ATOM 629 C CA . ARG A 1 84 ? 18.778 3.628 -17.728 1.00 79.25 84 ARG A CA 1
ATOM 630 C C . ARG A 1 84 ? 19.438 3.677 -19.111 1.00 79.25 84 ARG A C 1
ATOM 632 O O . ARG A 1 84 ? 20.652 3.801 -19.215 1.00 79.25 84 ARG A O 1
ATOM 639 N N . ASP A 1 85 ? 18.669 3.578 -20.196 1.00 69.69 85 ASP A N 1
ATOM 640 C CA . ASP A 1 85 ? 19.212 3.772 -21.548 1.00 69.69 85 ASP A CA 1
ATOM 641 C C . ASP A 1 85 ? 18.842 5.162 -22.092 1.00 69.69 85 ASP A C 1
ATOM 643 O O . ASP A 1 85 ? 17.682 5.570 -22.197 1.00 69.69 85 ASP A O 1
ATOM 647 N N . SER A 1 86 ? 19.879 5.906 -22.476 1.00 50.91 86 SER A N 1
ATOM 648 C CA . SER A 1 86 ? 19.773 7.199 -23.154 1.00 50.91 86 SER A CA 1
ATOM 649 C C . SER A 1 86 ? 19.059 7.145 -24.517 1.00 50.91 86 SER A C 1
ATOM 651 O O . SER A 1 86 ? 18.598 8.183 -24.990 1.00 50.91 86 SER A O 1
ATOM 653 N N . GLN A 1 87 ? 18.953 5.973 -25.160 1.00 50.53 87 GLN A N 1
ATOM 654 C CA . GLN A 1 87 ? 18.338 5.823 -26.487 1.00 50.53 87 GLN A CA 1
ATOM 655 C C . GLN A 1 87 ? 16.828 5.551 -26.452 1.00 50.53 87 GLN A C 1
ATOM 657 O O . GLN A 1 87 ? 16.126 5.918 -27.395 1.00 50.53 87 GLN A O 1
ATOM 662 N N . THR A 1 88 ? 16.315 4.948 -25.380 1.00 51.28 88 THR A N 1
ATOM 663 C CA . THR A 1 88 ? 14.882 4.645 -25.195 1.00 51.28 88 THR A CA 1
ATOM 664 C C . THR A 1 88 ? 14.136 5.750 -24.444 1.00 51.28 88 THR A C 1
ATOM 666 O O . THR A 1 88 ? 12.909 5.735 -24.389 1.00 51.28 88 THR A O 1
ATOM 669 N N . GLY A 1 89 ? 14.855 6.738 -23.897 1.00 50.22 89 GLY A N 1
ATOM 670 C CA . GLY A 1 89 ? 14.277 7.793 -23.061 1.00 50.22 89 GLY A CA 1
ATOM 671 C C . GLY A 1 89 ? 14.051 7.367 -21.608 1.00 50.22 89 GLY A C 1
ATOM 672 O O . GLY A 1 89 ? 13.401 8.097 -20.865 1.00 50.22 89 GLY A O 1
ATOM 673 N N . THR A 1 90 ? 14.602 6.224 -21.184 1.00 58.06 90 THR A N 1
ATOM 674 C CA . THR A 1 90 ? 14.429 5.678 -19.829 1.00 58.06 90 THR A CA 1
ATOM 675 C C . THR A 1 90 ? 15.421 6.243 -18.804 1.00 58.06 90 THR A C 1
ATOM 677 O O . THR A 1 90 ? 15.415 5.830 -17.654 1.00 58.06 90 THR A O 1
ATOM 680 N N . GLY A 1 91 ? 16.250 7.220 -19.189 1.00 62.81 91 GLY A N 1
ATOM 681 C CA . GLY A 1 91 ? 17.117 7.992 -18.285 1.00 62.81 91 GLY A CA 1
ATOM 682 C C . GLY A 1 91 ? 16.501 9.285 -17.727 1.00 62.81 91 GLY A C 1
ATOM 683 O O . GLY A 1 91 ? 17.237 10.098 -17.172 1.00 62.81 91 GLY A O 1
ATOM 684 N N . ASP A 1 92 ? 15.200 9.530 -17.926 1.00 77.31 92 ASP A N 1
ATOM 685 C CA . ASP A 1 92 ? 14.497 10.675 -17.326 1.00 77.31 92 ASP A CA 1
ATOM 686 C C . ASP A 1 92 ? 14.093 10.345 -15.883 1.00 77.31 92 ASP A C 1
ATOM 688 O O . ASP A 1 92 ? 13.055 9.721 -15.648 1.00 77.31 92 ASP A O 1
ATOM 692 N N . ASP A 1 93 ? 14.904 10.792 -14.920 1.00 81.62 93 ASP A N 1
ATOM 693 C CA . ASP A 1 93 ? 14.656 10.601 -13.485 1.00 81.62 93 ASP A CA 1
ATOM 694 C C . ASP A 1 93 ? 13.243 11.063 -13.080 1.00 81.62 93 ASP A C 1
ATOM 696 O O . ASP A 1 93 ? 12.568 10.386 -12.311 1.00 81.62 93 ASP A O 1
ATOM 700 N N . GLY A 1 94 ? 12.720 12.141 -13.678 1.00 84.56 94 GLY A N 1
ATOM 701 C CA . GLY A 1 94 ? 11.374 12.632 -13.375 1.00 84.56 94 GLY A CA 1
ATOM 702 C C . GLY A 1 94 ? 10.251 11.765 -13.956 1.00 84.56 94 GLY A C 1
ATOM 703 O O . GLY A 1 94 ? 9.116 11.799 -13.476 1.00 84.56 94 GLY A O 1
ATOM 704 N N . ALA A 1 95 ? 10.505 10.993 -15.014 1.00 86.38 95 ALA A N 1
ATOM 705 C CA . ALA A 1 95 ? 9.564 9.975 -15.482 1.00 86.38 95 ALA A CA 1
ATOM 706 C C . ALA A 1 95 ? 9.579 8.746 -14.565 1.00 86.38 95 ALA A C 1
ATOM 708 O O . ALA A 1 95 ? 8.517 8.183 -14.302 1.00 86.38 95 ALA A O 1
ATOM 709 N N . ILE A 1 96 ? 10.757 8.368 -14.064 1.00 86.94 96 ILE A N 1
ATOM 710 C CA . ILE A 1 96 ? 10.925 7.241 -13.145 1.00 86.94 96 ILE A CA 1
ATOM 711 C C . ILE A 1 96 ? 10.253 7.543 -11.805 1.00 86.94 96 ILE A C 1
ATOM 713 O O . ILE A 1 96 ? 9.454 6.735 -11.348 1.00 86.94 96 ILE A O 1
ATOM 717 N N . GLU A 1 97 ? 10.496 8.719 -11.223 1.00 87.69 97 GLU A N 1
ATOM 718 C CA . GLU A 1 97 ? 9.853 9.157 -9.976 1.00 87.69 97 GLU A CA 1
ATOM 719 C C . GLU A 1 97 ? 8.326 9.139 -10.099 1.00 87.69 97 GLU A C 1
ATOM 721 O O . GLU A 1 97 ? 7.641 8.542 -9.277 1.00 87.69 97 GLU A O 1
ATOM 726 N N . ARG A 1 98 ? 7.773 9.698 -11.185 1.00 89.88 98 ARG A N 1
ATOM 727 C CA . ARG A 1 98 ? 6.317 9.675 -11.414 1.00 89.88 98 ARG A CA 1
ATOM 728 C C . ARG A 1 98 ? 5.761 8.265 -11.555 1.00 89.88 98 ARG A C 1
ATOM 730 O O . ARG A 1 98 ? 4.641 8.017 -11.123 1.00 89.88 98 ARG A O 1
ATOM 737 N N . PHE A 1 99 ? 6.501 7.366 -12.194 1.00 90.94 99 PHE A N 1
ATOM 738 C CA . PHE A 1 99 ? 6.089 5.975 -12.306 1.00 90.94 99 PHE A CA 1
ATOM 739 C C . PHE A 1 99 ? 6.159 5.260 -10.951 1.00 90.94 99 PHE A C 1
ATOM 741 O O . PHE A 1 99 ? 5.225 4.542 -10.610 1.00 90.94 99 PHE A O 1
ATOM 748 N N . ALA A 1 100 ? 7.205 5.503 -10.158 1.00 91.62 100 ALA A N 1
ATOM 749 C CA . ALA A 1 100 ? 7.331 4.981 -8.801 1.00 91.62 100 ALA A CA 1
ATOM 750 C C . ALA A 1 100 ? 6.178 5.458 -7.904 1.00 91.62 100 ALA A C 1
ATOM 752 O O . ALA A 1 100 ? 5.550 4.637 -7.241 1.00 91.62 100 ALA A O 1
ATOM 753 N N . ASP A 1 101 ? 5.827 6.747 -7.965 1.00 92.12 101 ASP A N 1
ATOM 754 C CA . ASP A 1 101 ? 4.678 7.311 -7.248 1.00 92.12 101 ASP A CA 1
ATOM 755 C C . ASP A 1 101 ? 3.363 6.653 -7.690 1.00 92.12 101 ASP A C 1
ATOM 757 O O . ASP A 1 101 ? 2.530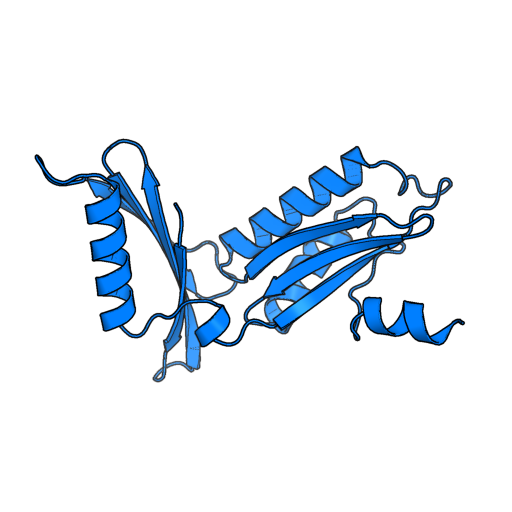 6.281 -6.865 1.00 92.12 101 ASP A O 1
ATOM 761 N N . GLN A 1 102 ? 3.160 6.485 -9.001 1.00 93.44 102 GLN A N 1
ATOM 762 C CA . GLN A 1 102 ? 1.966 5.829 -9.542 1.00 93.44 102 GLN A CA 1
ATOM 763 C C . GLN A 1 102 ? 1.865 4.366 -9.111 1.00 93.44 102 GLN A C 1
ATOM 765 O O . GLN A 1 102 ? 0.771 3.906 -8.783 1.00 93.44 102 GLN A O 1
ATOM 770 N N . LEU A 1 103 ? 2.988 3.649 -9.103 1.00 93.94 103 LEU A N 1
ATOM 771 C CA . LEU A 1 103 ? 3.053 2.271 -8.642 1.00 93.94 103 LEU A CA 1
ATOM 772 C C . LEU A 1 103 ? 2.767 2.174 -7.143 1.00 93.94 103 LEU A C 1
ATOM 774 O O . LEU A 1 103 ? 1.915 1.380 -6.751 1.00 93.94 103 LEU A O 1
ATOM 778 N N . GLY A 1 104 ? 3.405 3.014 -6.323 1.00 93.62 104 GLY A N 1
ATOM 779 C CA . GLY A 1 104 ? 3.150 3.085 -4.885 1.00 93.62 104 GLY A CA 1
ATOM 780 C C . GLY A 1 104 ? 1.673 3.332 -4.587 1.00 93.62 104 GLY A C 1
ATOM 781 O O . GLY A 1 104 ? 1.043 2.534 -3.898 1.00 93.62 104 GLY A O 1
ATOM 782 N N . LEU A 1 105 ? 1.083 4.349 -5.221 1.00 92.38 105 LEU A N 1
ATOM 783 C CA . LEU A 1 105 ? -0.339 4.664 -5.073 1.00 92.38 105 LEU A CA 1
ATOM 784 C C . LEU A 1 105 ? -1.255 3.512 -5.504 1.00 92.38 105 LEU A C 1
ATOM 786 O O . LEU A 1 105 ? -2.292 3.291 -4.881 1.00 92.38 105 LEU A O 1
ATOM 790 N N . ALA A 1 106 ? -0.917 2.786 -6.572 1.00 92.88 106 ALA A N 1
ATOM 791 C CA . ALA A 1 106 ? -1.728 1.665 -7.038 1.00 92.88 106 ALA A CA 1
ATOM 792 C C . ALA A 1 106 ? -1.677 0.471 -6.075 1.00 92.88 106 ALA A C 1
ATOM 794 O O . ALA A 1 106 ? -2.716 -0.143 -5.813 1.00 92.88 106 ALA A O 1
ATOM 795 N N . LEU A 1 107 ? -0.496 0.164 -5.529 1.00 94.06 107 LEU A N 1
ATOM 796 C CA . LEU A 1 107 ? -0.328 -0.884 -4.523 1.00 94.06 107 LEU A CA 1
ATOM 797 C C . LEU A 1 107 ? -1.066 -0.520 -3.228 1.00 94.06 107 LEU A C 1
ATOM 799 O O . LEU A 1 107 ? -1.835 -1.336 -2.718 1.00 94.06 107 LEU A O 1
ATOM 803 N N . GLU A 1 108 ? -0.927 0.718 -2.753 1.00 92.56 108 GLU A N 1
ATOM 804 C CA . GLU A 1 108 ? -1.589 1.207 -1.538 1.00 92.56 108 GLU A CA 1
ATOM 805 C C . GLU A 1 108 ? -3.115 1.250 -1.688 1.00 92.56 108 GLU A C 1
ATOM 807 O O . GLU A 1 108 ? -3.856 0.837 -0.790 1.00 92.56 108 GLU A O 1
ATOM 812 N N . ALA A 1 109 ? -3.617 1.719 -2.835 1.00 91.12 109 ALA A N 1
ATOM 813 C CA . ALA A 1 109 ? -5.052 1.793 -3.099 1.00 91.12 109 ALA A CA 1
ATOM 814 C C . ALA A 1 109 ? -5.712 0.407 -3.126 1.00 91.12 109 ALA A C 1
ATOM 816 O O . ALA A 1 109 ? -6.867 0.282 -2.729 1.00 91.12 109 ALA A O 1
ATOM 817 N N . GLY A 1 110 ? -4.989 -0.623 -3.576 1.00 91.88 110 GLY A N 1
ATOM 818 C CA . GLY A 1 110 ? -5.444 -2.014 -3.548 1.00 91.88 110 GLY A CA 1
ATOM 819 C C . GLY A 1 110 ? -5.171 -2.739 -2.228 1.00 91.88 110 GLY A C 1
ATOM 820 O O . GLY A 1 110 ? -5.485 -3.925 -2.119 1.00 91.88 110 GLY A O 1
ATOM 821 N N . GLY A 1 111 ? -4.536 -2.078 -1.258 1.00 92.38 111 GLY A N 1
ATOM 822 C CA . GLY A 1 111 ? -4.040 -2.715 -0.041 1.00 92.38 111 GLY A CA 1
ATOM 823 C C . GLY A 1 111 ? -3.013 -3.816 -0.301 1.00 92.38 111 GLY A C 1
ATOM 824 O O . GLY A 1 111 ? -2.894 -4.725 0.506 1.00 92.38 111 GLY A O 1
ATOM 825 N N . ILE A 1 112 ? -2.322 -3.799 -1.441 1.00 94.50 112 ILE A N 1
ATOM 826 C CA . ILE A 1 112 ? -1.386 -4.853 -1.864 1.00 94.50 112 ILE A CA 1
ATOM 827 C C . ILE A 1 112 ? -0.034 -4.694 -1.167 1.00 94.50 112 ILE A C 1
ATOM 829 O O . ILE A 1 112 ? 0.663 -5.680 -0.934 1.00 94.50 112 ILE A O 1
ATOM 833 N N . GLY A 1 113 ? 0.335 -3.458 -0.842 1.00 92.38 113 GLY A N 1
ATOM 834 C CA . GLY A 1 113 ? 1.640 -3.142 -0.293 1.00 92.38 113 GLY A CA 1
ATOM 835 C C . GLY A 1 113 ? 2.004 -1.678 -0.484 1.00 92.38 113 GLY A C 1
ATOM 836 O O . GLY A 1 113 ? 1.136 -0.837 -0.719 1.00 92.38 113 GLY A O 1
ATOM 837 N N . SER A 1 114 ? 3.299 -1.390 -0.420 1.00 91.06 114 SER A N 1
ATOM 838 C CA . SER A 1 114 ? 3.856 -0.054 -0.643 1.00 91.06 114 SER A CA 1
ATOM 839 C C . SER A 1 114 ? 5.167 -0.127 -1.423 1.00 91.06 114 SER A C 1
ATOM 841 O O . SER A 1 114 ? 5.835 -1.160 -1.443 1.00 91.06 114 SER A O 1
ATOM 843 N N . CYS A 1 115 ? 5.550 0.976 -2.063 1.00 90.38 115 CYS A N 1
ATOM 844 C CA . CYS A 1 115 ? 6.846 1.125 -2.724 1.00 90.38 115 CYS A CA 1
ATOM 845 C C . CYS A 1 115 ? 7.653 2.188 -1.972 1.00 90.38 115 CYS A C 1
ATOM 847 O O . CYS A 1 115 ? 7.286 3.359 -1.994 1.00 90.38 115 CYS A O 1
ATOM 849 N N . GLN A 1 116 ? 8.722 1.785 -1.276 1.00 75.75 116 GLN A N 1
ATOM 850 C CA . GLN A 1 116 ? 9.433 2.659 -0.324 1.00 75.75 116 GLN A CA 1
ATOM 851 C C . GLN A 1 116 ? 10.871 3.001 -0.724 1.00 75.75 116 GLN A C 1
ATOM 853 O O . GLN A 1 116 ? 11.509 3.825 -0.067 1.00 75.75 116 GLN A O 1
ATOM 858 N N . GLY A 1 117 ? 11.403 2.389 -1.781 1.00 67.62 117 GLY A N 1
ATOM 859 C CA . GLY A 1 117 ? 12.807 2.545 -2.148 1.00 67.62 117 GLY A CA 1
ATOM 860 C C . GLY A 1 117 ? 13.003 2.772 -3.633 1.00 67.62 117 GLY A C 1
ATOM 861 O O . GLY A 1 117 ? 12.390 2.091 -4.451 1.00 67.62 117 GLY A O 1
ATOM 862 N N . LEU A 1 118 ? 13.897 3.706 -3.945 1.00 75.31 118 LEU A N 1
ATOM 863 C CA . LEU A 1 118 ? 14.450 3.946 -5.269 1.00 75.31 118 LEU A CA 1
ATOM 864 C C . LEU A 1 118 ? 15.970 3.833 -5.148 1.00 75.31 118 LEU A C 1
ATOM 866 O O . LEU A 1 118 ? 16.617 4.758 -4.653 1.00 75.31 118 LEU A O 1
ATOM 870 N N . GLU A 1 119 ? 16.543 2.713 -5.575 1.00 79.88 119 GLU A N 1
ATOM 871 C CA . GLU A 1 119 ? 17.990 2.622 -5.750 1.00 79.88 119 GLU A CA 1
ATOM 872 C C . GLU A 1 119 ? 18.344 3.005 -7.182 1.00 79.88 119 GLU A C 1
ATOM 874 O O . GLU A 1 119 ? 17.852 2.415 -8.142 1.00 79.88 119 GLU A O 1
ATOM 879 N N . ILE A 1 120 ? 19.203 4.011 -7.331 1.00 73.69 120 ILE A N 1
ATOM 880 C CA . ILE A 1 120 ? 19.668 4.480 -8.632 1.00 73.69 120 ILE A CA 1
ATOM 881 C C . ILE A 1 120 ? 21.125 4.060 -8.812 1.00 73.69 120 ILE A C 1
ATOM 883 O O . ILE A 1 120 ? 22.028 4.666 -8.236 1.00 73.69 120 ILE A O 1
ATOM 887 N N . GLY A 1 121 ? 21.340 3.046 -9.645 1.00 74.25 121 GLY A N 1
ATOM 888 C CA . GLY A 1 121 ? 22.645 2.703 -10.197 1.00 74.25 121 GLY A CA 1
ATOM 889 C C . GLY A 1 121 ? 22.910 3.409 -11.530 1.00 74.25 121 GLY A C 1
ATOM 890 O O . GLY A 1 121 ? 22.040 4.076 -12.093 1.00 74.25 121 GLY A O 1
ATOM 891 N N . ASP A 1 122 ? 24.120 3.229 -12.062 1.00 72.94 122 ASP A N 1
ATOM 892 C CA . ASP A 1 122 ? 24.534 3.843 -13.333 1.00 72.94 122 ASP A CA 1
ATOM 893 C C . ASP A 1 122 ? 23.708 3.328 -14.529 1.00 72.94 122 ASP A C 1
ATOM 895 O O . ASP A 1 122 ? 23.340 4.105 -15.411 1.00 72.94 122 ASP A O 1
ATOM 899 N N . ASP A 1 123 ? 23.360 2.036 -14.521 1.00 81.75 123 ASP A N 1
ATOM 900 C CA . ASP A 1 123 ? 22.675 1.354 -15.630 1.00 81.75 123 ASP A CA 1
ATOM 901 C C 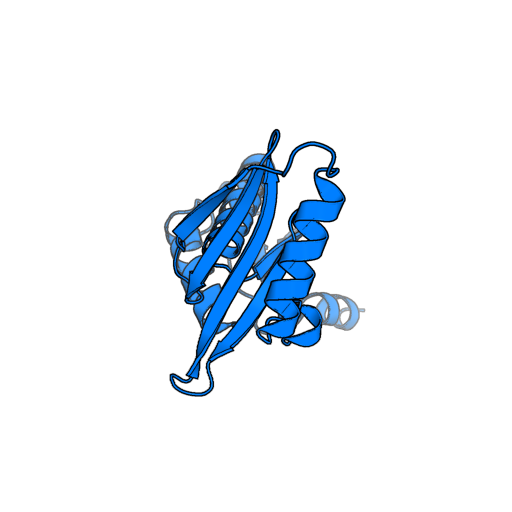. ASP A 1 123 ? 21.225 0.958 -15.311 1.00 81.75 123 ASP A C 1
ATOM 903 O O . ASP A 1 123 ? 20.456 0.611 -16.211 1.00 81.75 123 ASP A O 1
ATOM 907 N N . LEU A 1 124 ? 20.838 0.975 -14.035 1.00 84.94 124 LEU A N 1
ATOM 908 C CA . LEU A 1 124 ? 19.569 0.432 -13.564 1.00 84.94 124 LEU A CA 1
ATOM 909 C C . LEU A 1 124 ? 19.006 1.285 -12.434 1.00 84.94 124 LEU A C 1
ATOM 911 O O . LEU A 1 124 ? 19.744 1.759 -11.576 1.00 84.94 124 LEU A O 1
ATOM 915 N N . VAL A 1 125 ? 17.689 1.424 -12.417 1.00 87.50 125 VAL A N 1
ATOM 916 C CA . VAL A 1 125 ? 16.941 1.888 -11.258 1.00 87.50 125 VAL A CA 1
ATOM 917 C C . VAL A 1 125 ? 16.113 0.738 -10.698 1.00 87.50 125 VAL A C 1
ATOM 919 O O . VAL A 1 125 ? 15.450 0.040 -11.463 1.00 87.50 125 VAL A O 1
ATOM 922 N N . ILE A 1 126 ? 16.158 0.538 -9.384 1.00 89.62 126 ILE A N 1
ATOM 923 C CA . ILE A 1 126 ? 15.435 -0.519 -8.676 1.00 89.62 126 ILE A CA 1
ATOM 924 C C . ILE A 1 126 ? 14.375 0.124 -7.786 1.00 89.62 126 ILE A C 1
ATOM 926 O O . ILE A 1 126 ? 14.683 0.969 -6.946 1.00 89.62 126 ILE A O 1
ATOM 930 N N . LEU A 1 127 ? 13.122 -0.284 -7.975 1.00 91.69 127 LEU A N 1
ATOM 931 C CA . LEU A 1 127 ? 12.022 0.034 -7.072 1.00 91.69 127 LEU A CA 1
ATOM 932 C C . LEU A 1 127 ? 11.817 -1.117 -6.096 1.00 91.69 127 LEU A C 1
ATOM 934 O O . LEU A 1 127 ? 11.544 -2.237 -6.525 1.00 91.69 127 LEU A O 1
ATOM 938 N N . HIS A 1 128 ? 11.911 -0.827 -4.802 1.00 92.75 128 HIS A N 1
ATOM 939 C CA . HIS A 1 128 ? 11.678 -1.794 -3.729 1.00 92.75 128 HIS A CA 1
ATOM 940 C C . HIS A 1 128 ? 10.233 -1.676 -3.245 1.00 92.75 128 HIS A C 1
ATOM 942 O O . HIS A 1 128 ? 9.841 -0.656 -2.663 1.00 92.75 128 HIS A O 1
ATOM 948 N N . CYS A 1 129 ? 9.451 -2.722 -3.496 1.00 92.94 129 CYS A N 1
ATOM 949 C CA . CYS A 1 129 ? 8.048 -2.824 -3.127 1.00 92.94 129 CYS A CA 1
ATOM 950 C C . CYS A 1 129 ? 7.871 -3.908 -2.066 1.00 92.94 129 CYS A C 1
ATOM 952 O O . CYS A 1 129 ? 8.213 -5.058 -2.312 1.00 92.94 129 CYS A O 1
ATOM 954 N N . PHE A 1 130 ? 7.310 -3.561 -0.914 1.00 92.06 130 PHE A N 1
ATOM 955 C CA . PHE A 1 130 ? 6.920 -4.530 0.108 1.00 92.06 130 PHE A CA 1
ATOM 956 C C . PHE A 1 130 ? 5.456 -4.878 -0.104 1.00 92.06 130 PHE A C 1
ATOM 958 O O . PHE A 1 130 ? 4.611 -3.978 -0.117 1.00 92.06 130 PHE A O 1
ATOM 965 N N . VAL A 1 131 ? 5.162 -6.153 -0.341 1.00 93.88 131 VAL A N 1
ATOM 966 C CA . VAL A 1 131 ? 3.834 -6.615 -0.754 1.00 93.88 131 VAL A CA 1
ATOM 967 C C . VAL A 1 131 ? 3.389 -7.811 0.067 1.00 93.88 131 VAL A C 1
ATOM 969 O O . VAL A 1 131 ? 4.204 -8.614 0.499 1.00 93.88 131 VAL A O 1
ATOM 972 N N . VAL A 1 132 ? 2.083 -7.962 0.259 1.00 93.81 132 VAL A N 1
ATOM 973 C CA . VAL A 1 132 ? 1.505 -9.081 1.026 1.00 93.81 132 VAL A CA 1
ATOM 974 C C . VAL A 1 132 ? 0.948 -10.209 0.147 1.00 93.81 132 VAL A C 1
ATOM 976 O O . VAL A 1 132 ? 0.480 -11.229 0.655 1.00 93.81 132 VAL A O 1
ATOM 979 N N . ASP A 1 133 ? 0.948 -10.009 -1.174 1.00 92.19 133 ASP A N 1
ATOM 980 C CA . ASP A 1 133 ? 0.586 -11.009 -2.179 1.00 92.19 133 ASP A CA 1
ATOM 981 C C . ASP A 1 133 ? 1.324 -10.710 -3.486 1.00 92.19 133 ASP A C 1
ATOM 983 O O . ASP A 1 133 ? 1.037 -9.727 -4.178 1.00 92.19 133 ASP A O 1
ATOM 987 N N . GLN A 1 134 ? 2.290 -11.568 -3.811 1.00 91.81 134 GLN A N 1
ATOM 988 C CA . GLN A 1 134 ? 3.121 -11.418 -4.999 1.00 91.81 134 GLN A CA 1
ATOM 989 C C . GLN A 1 134 ? 2.295 -11.460 -6.294 1.00 91.81 134 GLN A C 1
ATOM 991 O O . GLN A 1 134 ? 2.547 -10.676 -7.202 1.00 91.81 134 GLN A O 1
ATOM 996 N N . GLY A 1 135 ? 1.285 -12.329 -6.391 1.00 92.50 135 GLY A N 1
ATOM 997 C CA . GLY A 1 135 ? 0.518 -12.499 -7.627 1.00 92.50 135 GLY A CA 1
ATOM 998 C C . GLY A 1 135 ? -0.323 -11.270 -7.975 1.00 92.50 135 GLY A C 1
ATOM 999 O O . GLY A 1 135 ? -0.359 -10.837 -9.129 1.00 92.50 135 GLY A O 1
ATOM 1000 N N . GLU A 1 136 ? -0.980 -10.668 -6.981 1.00 92.50 136 GLU A N 1
ATOM 1001 C CA . GLU A 1 136 ? -1.704 -9.408 -7.184 1.00 92.50 136 GLU A CA 1
ATOM 1002 C C . GLU A 1 136 ? -0.755 -8.231 -7.444 1.00 92.50 136 GLU A C 1
ATOM 1004 O O . GLU A 1 136 ? -1.051 -7.381 -8.291 1.00 92.50 136 GLU A O 1
ATOM 1009 N N . ALA A 1 137 ? 0.398 -8.192 -6.770 1.00 93.88 137 ALA A N 1
ATOM 1010 C CA . ALA A 1 137 ? 1.419 -7.177 -7.004 1.00 93.88 137 ALA A CA 1
ATOM 1011 C C . ALA A 1 137 ? 1.987 -7.240 -8.429 1.00 93.88 137 ALA A C 1
ATOM 1013 O O . ALA A 1 137 ? 2.003 -6.214 -9.111 1.00 93.88 137 ALA A O 1
ATOM 1014 N N . GLU A 1 138 ? 2.368 -8.427 -8.912 1.00 94.75 138 GLU A N 1
ATOM 1015 C CA . GLU A 1 138 ? 2.815 -8.653 -10.291 1.00 94.75 138 GLU A CA 1
ATOM 1016 C C . GLU A 1 138 ? 1.765 -8.163 -11.286 1.00 94.75 138 GLU A C 1
ATOM 1018 O O . GLU A 1 138 ? 2.070 -7.362 -12.167 1.00 94.75 138 GLU A O 1
ATOM 1023 N N . ARG A 1 139 ? 0.498 -8.547 -11.091 1.00 94.44 139 ARG A N 1
ATOM 1024 C CA . ARG A 1 139 ? -0.606 -8.127 -11.963 1.00 94.44 139 ARG A CA 1
ATOM 1025 C C . ARG A 1 139 ? -0.738 -6.602 -12.048 1.00 94.44 139 ARG A C 1
ATOM 1027 O O . ARG A 1 139 ? -0.999 -6.070 -13.130 1.00 94.44 139 ARG A O 1
ATOM 1034 N N . VAL A 1 140 ? -0.610 -5.890 -10.926 1.00 93.38 140 VAL A N 1
ATOM 1035 C CA . VAL A 1 140 ? -0.683 -4.418 -10.892 1.00 93.38 140 VAL A CA 1
ATOM 1036 C C . VAL A 1 140 ? 0.554 -3.781 -11.522 1.00 93.38 140 VAL A C 1
ATOM 1038 O O . VAL A 1 140 ? 0.412 -2.860 -12.332 1.00 93.38 140 VAL A O 1
ATOM 1041 N N . MET A 1 141 ? 1.747 -4.287 -11.205 1.00 93.75 141 MET A N 1
ATOM 1042 C CA . MET A 1 141 ? 3.009 -3.817 -11.778 1.00 93.75 141 MET A CA 1
ATOM 1043 C C . MET A 1 141 ? 3.024 -3.977 -13.296 1.00 93.75 141 MET A C 1
ATOM 1045 O O . MET A 1 141 ? 3.314 -3.018 -14.004 1.00 93.75 141 MET A O 1
ATOM 1049 N N . GLU A 1 142 ? 2.660 -5.150 -13.812 1.00 94.06 142 GLU A N 1
ATOM 1050 C CA . GLU A 1 142 ? 2.598 -5.426 -15.248 1.00 94.06 142 GLU A CA 1
ATOM 1051 C C . GLU A 1 142 ? 1.595 -4.519 -15.967 1.00 94.06 142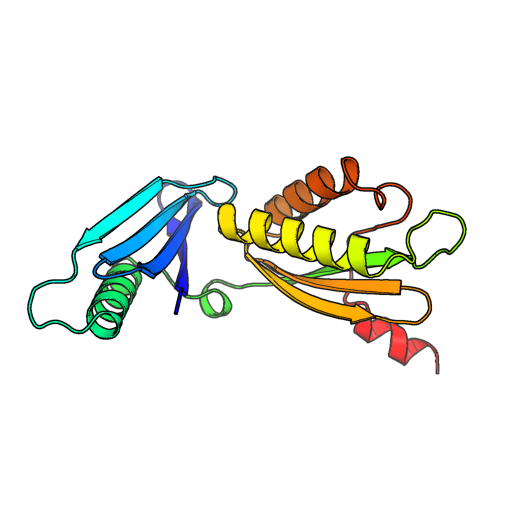 GLU A C 1
ATOM 1053 O O . GLU A 1 142 ? 1.895 -3.998 -17.044 1.00 94.06 142 GLU A O 1
ATOM 1058 N N . ALA A 1 143 ? 0.419 -4.289 -15.372 1.00 93.62 143 ALA A N 1
ATOM 1059 C CA . ALA A 1 143 ? -0.592 -3.406 -15.947 1.00 93.62 143 ALA A CA 1
ATOM 1060 C C . ALA A 1 143 ? -0.085 -1.960 -16.062 1.00 93.62 143 ALA A C 1
ATOM 1062 O O . ALA A 1 143 ? -0.221 -1.341 -17.118 1.00 93.62 143 ALA A O 1
ATOM 1063 N N . LEU A 1 144 ? 0.545 -1.437 -15.006 1.00 92.88 144 LEU A N 1
ATOM 1064 C CA . LEU A 1 144 ? 1.143 -0.101 -15.024 1.00 92.88 144 LEU A CA 1
ATOM 1065 C C . LEU A 1 144 ? 2.331 -0.015 -15.982 1.00 92.88 144 LEU A C 1
ATOM 1067 O O . LEU A 1 144 ? 2.449 0.951 -16.738 1.00 92.88 144 LEU A O 1
ATOM 1071 N N . LEU A 1 145 ? 3.197 -1.029 -15.989 1.00 91.69 145 LEU A N 1
ATOM 1072 C CA . LEU A 1 145 ? 4.338 -1.105 -16.893 1.00 91.69 145 LEU A CA 1
ATOM 1073 C C . LEU A 1 145 ? 3.899 -1.060 -18.347 1.00 91.69 145 LEU A C 1
ATOM 1075 O O . LEU A 1 145 ? 4.479 -0.288 -19.106 1.00 91.69 145 LEU A O 1
ATOM 1079 N N . ALA A 1 146 ? 2.874 -1.825 -18.727 1.00 92.12 146 ALA A N 1
ATOM 1080 C CA . ALA A 1 146 ? 2.366 -1.891 -20.095 1.00 92.12 146 ALA A CA 1
ATOM 1081 C C . ALA A 1 146 ? 1.906 -0.525 -20.640 1.00 92.12 146 ALA A C 1
ATOM 1083 O O . ALA A 1 146 ? 1.999 -0.275 -21.847 1.00 92.12 146 ALA A O 1
ATOM 1084 N N . GLU A 1 147 ? 1.442 0.364 -19.760 1.00 91.56 147 GLU A N 1
ATOM 1085 C CA . GLU A 1 147 ? 1.018 1.729 -20.089 1.00 91.56 147 GLU A CA 1
ATOM 1086 C C . GLU A 1 147 ? 2.137 2.774 -19.926 1.00 91.56 147 GLU A C 1
ATOM 1088 O O . GLU A 1 147 ? 1.969 3.939 -20.295 1.00 91.56 147 GLU A O 1
ATOM 1093 N N . SER A 1 148 ? 3.299 2.365 -19.414 1.00 89.75 148 SER A N 1
ATOM 1094 C CA . SER A 1 148 ? 4.422 3.249 -19.120 1.00 89.75 148 SER A CA 1
ATOM 1095 C C . SER A 1 148 ? 5.401 3.398 -20.298 1.00 89.75 148 SER A C 1
ATOM 1097 O O . SER A 1 148 ? 5.453 2.559 -21.207 1.00 89.75 148 SER A O 1
ATOM 1099 N N . PRO A 1 149 ? 6.267 4.429 -20.268 1.00 86.94 149 PRO A N 1
ATOM 1100 C CA . PRO A 1 149 ? 7.425 4.527 -21.159 1.00 86.94 149 PRO A CA 1
ATOM 1101 C C . PRO A 1 149 ? 8.456 3.400 -20.974 1.00 86.94 149 PRO A C 1
ATOM 1103 O O . PRO A 1 149 ? 9.312 3.222 -21.835 1.00 86.94 149 PRO A O 1
ATOM 1106 N N . PHE A 1 150 ? 8.386 2.649 -19.870 1.00 88.12 150 PHE A N 1
ATOM 1107 C CA . PHE A 1 150 ? 9.364 1.632 -19.475 1.00 88.12 150 PHE A CA 1
ATOM 1108 C C . PHE A 1 150 ? 8.975 0.208 -19.890 1.00 88.12 150 PHE A C 1
ATOM 1110 O O . PHE A 1 150 ? 9.739 -0.724 -19.647 1.00 88.12 150 PHE A O 1
ATOM 1117 N N . LYS A 1 151 ? 7.813 0.034 -20.538 1.00 87.50 151 LYS A N 1
ATOM 1118 C CA . LYS A 1 151 ? 7.281 -1.272 -20.972 1.00 87.50 151 LYS A CA 1
ATOM 1119 C C . LYS A 1 151 ? 8.284 -2.119 -21.763 1.00 87.50 151 LYS A C 1
ATOM 1121 O O . LYS A 1 151 ? 8.255 -3.341 -21.701 1.00 87.50 151 LYS A O 1
ATOM 1126 N N . ASP A 1 152 ? 9.159 -1.453 -22.513 1.00 83.38 152 ASP A N 1
ATOM 1127 C CA . ASP A 1 152 ? 10.184 -2.067 -23.342 1.00 83.38 152 ASP A CA 1
ATOM 1128 C C . ASP A 1 152 ? 11.521 -2.019 -22.584 1.00 83.38 152 ASP A C 1
ATOM 1130 O O . ASP A 1 152 ? 12.381 -1.184 -22.863 1.00 83.38 152 ASP A O 1
ATOM 1134 N N . GLY A 1 153 ? 11.685 -2.895 -21.589 1.00 84.19 153 GLY A N 1
ATOM 1135 C CA . GLY A 1 153 ? 12.965 -3.104 -20.903 1.00 84.19 153 GLY A CA 1
ATOM 1136 C C . GLY A 1 153 ? 12.886 -3.235 -19.386 1.00 84.19 153 GLY A C 1
ATOM 1137 O O . GLY A 1 153 ? 13.778 -3.855 -18.811 1.00 84.19 153 GLY A O 1
ATOM 1138 N N . ALA A 1 154 ? 11.850 -2.695 -18.740 1.00 89.38 154 ALA A N 1
ATOM 1139 C CA . ALA A 1 154 ? 11.641 -2.931 -17.315 1.00 89.38 154 ALA A CA 1
ATOM 1140 C C . ALA A 1 154 ? 11.191 -4.373 -17.042 1.00 89.38 154 ALA A C 1
ATOM 1142 O O . ALA A 1 154 ? 10.497 -4.983 -17.858 1.00 89.38 154 ALA A O 1
ATOM 1143 N N . PHE A 1 155 ? 11.591 -4.916 -15.894 1.00 89.81 155 PHE A N 1
ATOM 1144 C CA . PHE A 1 155 ? 11.264 -6.282 -15.492 1.00 89.81 155 PHE A CA 1
ATOM 1145 C C . PHE A 1 155 ? 11.163 -6.414 -13.972 1.00 89.81 155 PHE A C 1
ATOM 1147 O O . PHE A 1 155 ? 11.870 -5.732 -13.230 1.00 89.81 155 PHE A O 1
ATOM 1154 N N . ILE A 1 156 ? 10.296 -7.316 -13.516 1.00 91.69 156 ILE A N 1
ATOM 1155 C CA . ILE A 1 156 ? 10.204 -7.720 -12.111 1.00 91.69 156 ILE A CA 1
ATOM 1156 C C . ILE A 1 156 ? 11.323 -8.734 -11.855 1.00 91.69 156 ILE A C 1
ATOM 1158 O O . ILE A 1 156 ? 11.494 -9.681 -12.626 1.00 91.69 156 ILE A O 1
ATOM 1162 N N . ALA A 1 157 ? 12.137 -8.504 -10.830 1.00 87.50 157 ALA A N 1
ATOM 1163 C CA . ALA A 1 157 ? 13.238 -9.391 -10.488 1.00 87.50 157 ALA A CA 1
ATOM 1164 C C . ALA A 1 157 ? 12.724 -10.612 -9.712 1.00 87.50 157 ALA A C 1
ATOM 1166 O O . ALA A 1 157 ? 12.017 -10.470 -8.721 1.00 87.50 157 ALA A O 1
ATOM 1167 N N . GLU A 1 158 ? 13.104 -11.810 -10.163 1.00 78.62 158 GLU A N 1
ATOM 1168 C CA . GLU A 1 158 ? 12.761 -13.080 -9.499 1.00 78.62 158 GLU A CA 1
ATOM 1169 C C . GLU A 1 158 ? 13.597 -13.337 -8.232 1.00 78.62 158 GLU A C 1
ATOM 1171 O O . GLU A 1 158 ? 13.187 -14.104 -7.367 1.00 78.62 158 GLU A O 1
ATOM 1176 N N . ASP A 1 159 ? 14.768 -12.700 -8.131 1.00 73.62 159 ASP A N 1
ATOM 1177 C CA . ASP A 1 159 ? 15.677 -12.784 -6.988 1.00 73.62 159 ASP A CA 1
ATOM 1178 C C . ASP A 1 159 ? 16.064 -11.377 -6.539 1.00 73.62 159 ASP A C 1
ATOM 1180 O O . ASP A 1 159 ? 16.143 -10.465 -7.368 1.00 73.62 159 ASP A O 1
ATOM 1184 N N . ASP A 1 160 ? 16.432 -11.251 -5.264 1.00 73.62 160 ASP A N 1
ATOM 1185 C CA . ASP A 1 160 ? 17.023 -10.033 -4.721 1.00 73.62 160 ASP A CA 1
ATOM 1186 C C . ASP A 1 160 ? 18.284 -9.630 -5.507 1.00 73.62 160 ASP A C 1
ATOM 1188 O O . ASP A 1 160 ? 19.298 -10.342 -5.529 1.00 73.62 160 ASP A O 1
ATOM 1192 N N . LEU A 1 161 ? 18.212 -8.482 -6.177 1.00 66.12 161 LEU A N 1
ATOM 1193 C CA . LEU A 1 161 ? 19.267 -7.934 -7.019 1.00 66.12 161 LEU A CA 1
ATOM 1194 C C . LEU A 1 161 ? 20.497 -7.505 -6.213 1.00 66.12 161 LEU A C 1
ATOM 1196 O O . LEU A 1 161 ? 21.604 -7.572 -6.757 1.00 66.12 161 LEU A O 1
ATOM 1200 N N . ASP A 1 162 ? 20.349 -7.186 -4.925 1.00 63.41 162 ASP A N 1
ATOM 1201 C CA . ASP A 1 162 ? 21.471 -6.802 -4.059 1.00 63.41 162 ASP A CA 1
ATOM 1202 C C . ASP A 1 162 ? 22.452 -7.967 -3.881 1.00 63.41 162 ASP A C 1
ATOM 1204 O O . ASP A 1 162 ? 23.674 -7.792 -3.896 1.00 63.41 162 ASP A O 1
ATOM 1208 N N . SER A 1 163 ? 21.934 -9.199 -3.853 1.00 54.53 163 SER A N 1
ATOM 1209 C CA . SER A 1 163 ? 22.746 -10.416 -3.751 1.00 54.53 163 SER A CA 1
ATOM 1210 C C . SER A 1 163 ? 23.611 -10.699 -4.993 1.00 54.53 163 SER A C 1
ATOM 1212 O O . SER A 1 163 ? 24.580 -11.463 -4.925 1.00 54.53 163 SER A O 1
ATOM 1214 N N . ARG A 1 164 ? 23.300 -10.083 -6.144 1.00 49.03 164 ARG A N 1
ATOM 1215 C CA . ARG A 1 164 ? 24.030 -10.282 -7.410 1.00 49.03 164 ARG A CA 1
ATOM 1216 C C . ARG A 1 164 ? 25.201 -9.316 -7.580 1.00 49.03 164 ARG A C 1
ATOM 1218 O O . ARG A 1 164 ? 26.128 -9.625 -8.337 1.00 49.03 164 ARG A O 1
ATOM 1225 N N . THR A 1 165 ? 25.196 -8.191 -6.871 1.00 46.66 165 THR A N 1
ATOM 1226 C CA . THR A 1 165 ? 26.260 -7.179 -6.934 1.00 46.66 165 THR A CA 1
ATOM 1227 C C . THR A 1 165 ? 27.537 -7.663 -6.232 1.00 46.66 165 THR A C 1
ATOM 1229 O O . THR A 1 165 ? 28.640 -7.421 -6.725 1.00 46.66 165 THR A O 1
ATOM 1232 N N . ASP A 1 166 ? 27.408 -8.480 -5.181 1.00 39.31 166 ASP A N 1
ATOM 1233 C CA . ASP A 1 166 ? 28.546 -9.075 -4.460 1.00 39.31 166 ASP A CA 1
ATOM 1234 C C . ASP A 1 166 ? 29.192 -10.279 -5.173 1.00 39.31 166 ASP A C 1
ATOM 1236 O O . ASP A 1 166 ? 30.348 -10.618 -4.912 1.00 39.31 166 ASP A O 1
ATOM 1240 N N . ALA A 1 167 ? 28.495 -10.916 -6.117 1.00 38.50 167 ALA A N 1
ATOM 1241 C CA . ALA A 1 167 ? 29.001 -12.086 -6.843 1.00 38.50 167 ALA A CA 1
ATOM 1242 C C . ALA A 1 167 ? 29.917 -11.740 -8.039 1.00 38.50 167 ALA A C 1
ATOM 1244 O O . ALA A 1 167 ? 30.388 -12.640 -8.740 1.00 38.50 167 ALA A O 1
ATOM 1245 N N . ARG A 1 168 ? 30.157 -10.447 -8.301 1.00 37.88 168 ARG A N 1
ATOM 1246 C CA . ARG A 1 168 ? 30.975 -9.945 -9.422 1.00 37.88 168 ARG A CA 1
ATOM 1247 C C . ARG A 1 168 ? 32.333 -9.344 -9.021 1.00 37.88 168 ARG A C 1
ATOM 1249 O O . ARG A 1 168 ? 32.967 -8.727 -9.877 1.00 37.88 168 ARG A O 1
ATOM 1256 N N . ASN A 1 169 ? 32.802 -9.569 -7.789 1.00 36.75 169 ASN A N 1
ATOM 1257 C CA . ASN A 1 169 ? 34.172 -9.242 -7.357 1.00 36.75 169 ASN A CA 1
ATOM 1258 C C . ASN A 1 169 ? 35.122 -10.446 -7.407 1.00 36.75 169 ASN A C 1
ATOM 1260 O O . ASN A 1 169 ? 34.783 -11.503 -6.830 1.00 36.75 169 ASN A O 1
#

Sequence (169 aa):
METMLWKRDEASGLVLYREIGGEAGHVVIREGRLGEPGEIRRRPVAAGVAGPDAVEAEIDAASEEGFVEADEFGEELMQLAIPRDSQTGTGDDGAIERFADQLGLALEAGGIGSCQGLEIGDDLVILHCFVVDQGEAERVMEALLAESPFKDGAFIAEDDLDSRTDARN

pLDDT: mean 87.15, std 13.31, range [36.75, 97.5]

Radius of gyration: 18.46 Å; chains: 1; bounding box: 50×36×50 Å

Secondary structure (DSSP, 8-state):
-EEEEEEE-TTT--EEEEEEEEETTEEEEEEEETTS--EEEEEEPPTT--HHHHHHHHHHHHHHTT-B-HHHHT-EEEEEEEE--TTTTTT-HHHHHHHHHHHHHHHHHTTSEEEEEEEE-SSEEEEEEEES-HHHHHHHHHHHHHHSTTTTT-EEESS-THHHHGGG-